Protein AF-A0ABD0P254-F1 (afdb_monomer_lite)

pLDDT: mean 80.75, std 12.48, range [49.69, 95.81]

Sequence (91 aa):
HGHIKCDLQECPPLDCLDGSIKVKNPGKCCPECTDIVAVVYSKEVNRHCVYDRQRYNHNDHWEVDECTSCSCVYGDVHCQTQRCPTLKCTS

Structure (mmCIF, N/CA/C/O backbone):
data_AF-A0ABD0P254-F1
#
_entry.id   AF-A0ABD0P254-F1
#
loop_
_atom_site.group_PDB
_atom_site.id
_atom_site.type_symbol
_atom_site.label_atom_id
_atom_site.label_alt_id
_atom_site.label_comp_id
_atom_site.label_asym_id
_atom_site.label_entity_id
_atom_site.label_seq_id
_atom_site.pdbx_PDB_ins_code
_atom_site.Cartn_x
_atom_site.Cartn_y
_atom_site.Cartn_z
_atom_site.occupancy
_atom_site.B_iso_or_equiv
_atom_site.auth_seq_id
_atom_site.auth_comp_id
_atom_site.auth_asym_id
_atom_site.auth_atom_id
_atom_site.pdbx_PDB_model_num
ATOM 1 N N . HIS A 1 1 ? 20.379 -22.698 -54.680 1.00 49.69 1 HIS A N 1
ATOM 2 C CA . HIS A 1 1 ? 21.317 -21.955 -53.814 1.00 49.69 1 HIS A CA 1
ATOM 3 C C . HIS A 1 1 ? 20.545 -20.859 -53.101 1.00 49.69 1 HIS A C 1
ATOM 5 O O . HIS A 1 1 ? 20.132 -19.918 -53.759 1.00 49.69 1 HIS A O 1
ATOM 11 N N . GLY A 1 2 ? 20.290 -21.008 -51.801 1.00 72.31 2 GLY A N 1
ATOM 12 C CA . GLY A 1 2 ? 19.673 -19.965 -50.981 1.00 72.31 2 GLY A CA 1
ATOM 13 C C . GLY A 1 2 ? 20.640 -19.581 -49.873 1.00 72.31 2 GLY A C 1
ATOM 14 O O . GLY A 1 2 ? 21.086 -20.450 -49.131 1.00 72.31 2 GLY A O 1
ATOM 15 N N . HIS A 1 3 ? 21.007 -18.308 -49.801 1.00 70.88 3 HIS A N 1
ATOM 16 C CA . HIS A 1 3 ? 21.778 -17.749 -48.696 1.00 70.88 3 HIS A CA 1
ATOM 17 C C . HIS A 1 3 ? 20.825 -16.931 -47.833 1.00 70.88 3 HIS A C 1
ATOM 19 O O . HIS A 1 3 ? 20.177 -16.006 -48.321 1.00 70.88 3 HIS A O 1
ATOM 25 N N . ILE A 1 4 ? 20.726 -17.298 -46.558 1.00 80.19 4 ILE A N 1
ATOM 26 C CA . ILE A 1 4 ? 19.920 -16.570 -45.584 1.00 80.19 4 ILE A CA 1
ATOM 27 C C . ILE A 1 4 ? 20.763 -15.398 -45.067 1.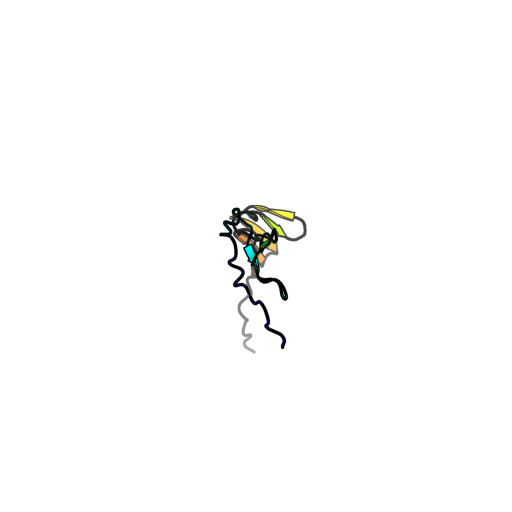00 80.19 4 ILE A C 1
ATOM 29 O O . ILE A 1 4 ? 21.784 -15.588 -44.410 1.00 80.19 4 ILE A O 1
ATOM 33 N N . LYS A 1 5 ? 20.330 -14.196 -45.454 1.00 78.06 5 LYS A N 1
ATOM 34 C CA . LYS A 1 5 ? 20.630 -12.880 -44.873 1.00 78.06 5 LYS A CA 1
ATOM 35 C C . LYS A 1 5 ? 20.168 -12.750 -43.421 1.00 78.06 5 LYS A C 1
ATOM 37 O O . LYS A 1 5 ? 18.975 -12.534 -43.251 1.00 78.06 5 LYS A O 1
ATOM 42 N N . CYS A 1 6 ? 21.030 -12.869 -42.413 1.00 77.94 6 CYS A N 1
ATOM 43 C CA . CYS A 1 6 ? 20.688 -12.448 -41.051 1.00 77.94 6 CYS A CA 1
ATOM 44 C C . CYS A 1 6 ? 21.526 -11.228 -40.680 1.00 77.94 6 CYS A C 1
ATOM 46 O O . CYS A 1 6 ? 22.752 -11.315 -40.665 1.00 77.94 6 CYS A O 1
ATOM 48 N N . ASP A 1 7 ? 20.865 -10.128 -40.348 1.00 78.12 7 ASP A N 1
ATOM 49 C CA . ASP A 1 7 ? 21.502 -8.9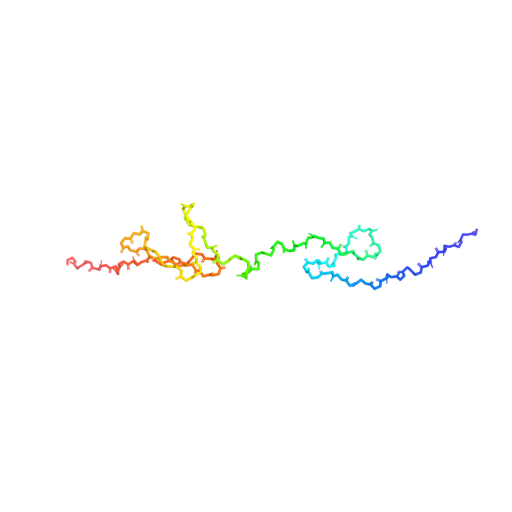37 -39.801 1.00 78.12 7 ASP A CA 1
ATOM 50 C C . ASP A 1 7 ? 21.269 -8.900 -38.288 1.00 78.12 7 ASP A C 1
ATOM 52 O O . ASP A 1 7 ? 20.175 -9.209 -37.802 1.00 78.12 7 ASP A O 1
ATOM 56 N N . LEU A 1 8 ? 22.311 -8.557 -37.526 1.00 75.62 8 LEU A N 1
ATOM 57 C CA . LEU A 1 8 ? 22.172 -8.336 -36.092 1.00 75.62 8 LEU A CA 1
ATOM 58 C C . LEU A 1 8 ? 21.424 -7.018 -35.892 1.00 75.62 8 LEU A C 1
ATOM 60 O O . LEU A 1 8 ? 21.959 -5.947 -36.165 1.00 75.62 8 LEU A O 1
ATOM 64 N N . GLN A 1 9 ? 20.187 -7.094 -35.409 1.00 80.00 9 GLN A N 1
ATOM 65 C CA . GLN A 1 9 ? 19.460 -5.900 -35.010 1.00 80.00 9 GLN A CA 1
ATOM 66 C C . GLN A 1 9 ? 19.937 -5.463 -33.624 1.00 80.00 9 GLN A C 1
ATOM 68 O O . GLN A 1 9 ? 19.558 -6.043 -32.605 1.00 80.00 9 GLN A O 1
ATOM 73 N N . GLU A 1 10 ? 20.768 -4.427 -33.592 1.00 83.00 10 GLU A N 1
ATOM 74 C CA . GLU A 1 10 ? 21.118 -3.745 -32.352 1.00 83.00 10 GLU A CA 1
ATOM 75 C C . GLU A 1 10 ? 19.934 -2.893 -31.892 1.00 83.00 10 GLU A C 1
ATOM 77 O O . GLU A 1 10 ? 19.319 -2.159 -32.670 1.00 83.00 10 GLU A O 1
ATOM 82 N N . CYS A 1 11 ? 19.575 -3.019 -30.618 1.00 83.19 11 CYS A N 1
ATOM 83 C CA . CYS A 1 11 ? 18.499 -2.217 -30.059 1.00 83.19 11 CYS A CA 1
ATOM 84 C C . CYS A 1 11 ? 19.019 -0.823 -29.700 1.00 83.19 11 CYS A C 1
ATOM 86 O O . CYS A 1 11 ? 20.105 -0.718 -29.124 1.00 83.19 11 CYS A O 1
ATOM 88 N N . PRO A 1 12 ? 18.250 0.241 -29.985 1.00 83.56 12 PRO A N 1
ATOM 89 C CA . PRO A 1 12 ? 18.624 1.582 -29.567 1.00 83.56 12 PRO A CA 1
ATOM 90 C C . PRO A 1 12 ? 18.728 1.661 -28.033 1.00 83.56 12 PRO A C 1
ATOM 92 O O . PRO A 1 12 ? 18.027 0.921 -27.327 1.00 83.56 12 PRO A O 1
ATOM 95 N N . PRO A 1 13 ? 19.586 2.548 -27.495 1.00 82.62 13 PRO A N 1
ATOM 96 C CA . PRO A 1 13 ? 19.604 2.821 -26.067 1.00 82.62 13 PRO A CA 1
ATOM 97 C C . PRO A 1 13 ? 18.223 3.333 -25.645 1.00 82.62 13 PRO A C 1
ATOM 99 O O . PRO A 1 13 ? 17.678 4.257 -26.246 1.00 82.62 13 PRO A O 1
ATOM 102 N N . LEU A 1 14 ? 17.650 2.694 -24.629 1.00 81.81 14 LEU A N 1
ATOM 103 C CA . LEU A 1 14 ? 16.367 3.068 -24.047 1.00 81.81 14 LEU A CA 1
ATOM 104 C C . LEU A 1 14 ? 16.633 3.678 -22.673 1.00 81.81 14 LEU A C 1
ATOM 106 O O . LEU A 1 14 ? 17.116 2.965 -21.790 1.00 81.81 14 LEU A O 1
ATOM 110 N N . ASP A 1 15 ? 16.296 4.953 -22.517 1.00 83.12 15 ASP A N 1
ATOM 111 C CA . ASP A 1 15 ? 16.233 5.647 -21.233 1.00 83.12 15 ASP A CA 1
ATOM 112 C C . ASP A 1 15 ? 14.749 5.864 -20.911 1.00 83.12 15 ASP A C 1
ATOM 114 O O . ASP A 1 15 ? 14.056 6.631 -21.581 1.00 83.12 15 ASP A O 1
ATOM 118 N N . CYS A 1 16 ? 14.224 5.060 -19.990 1.00 81.75 16 CYS A N 1
ATOM 119 C CA . CYS A 1 16 ? 12.815 5.097 -19.619 1.00 81.75 16 CYS A CA 1
ATOM 120 C C . CYS A 1 16 ? 12.586 6.232 -18.612 1.00 81.75 16 CYS A C 1
ATOM 122 O O . CYS A 1 16 ? 13.356 6.369 -17.664 1.00 81.75 16 CYS A O 1
ATOM 124 N N . LEU A 1 17 ? 11.525 7.024 -18.802 1.00 78.38 17 LEU A N 1
ATOM 125 C CA . LEU A 1 17 ? 11.155 8.091 -17.869 1.00 78.38 17 LEU A CA 1
ATOM 126 C C . LEU A 1 17 ? 10.828 7.501 -16.487 1.00 78.38 17 LEU A C 1
ATOM 128 O O . LEU A 1 17 ? 10.312 6.381 -16.400 1.00 78.38 17 LEU A O 1
ATOM 132 N N . ASP A 1 18 ? 11.086 8.270 -15.428 1.00 71.50 18 ASP A N 1
ATOM 133 C CA . ASP A 1 18 ? 10.790 7.903 -14.041 1.00 71.50 18 ASP A CA 1
ATOM 134 C C . ASP A 1 18 ? 9.360 7.344 -13.899 1.00 71.50 18 ASP A C 1
ATOM 136 O O . ASP A 1 18 ? 8.376 8.002 -14.245 1.00 71.50 18 ASP A O 1
ATOM 140 N N . GLY A 1 19 ? 9.251 6.091 -13.444 1.00 66.81 19 GLY A N 1
ATOM 141 C CA . GLY A 1 19 ? 7.980 5.373 -13.289 1.00 66.81 19 GLY A CA 1
ATOM 142 C C . GLY A 1 19 ? 7.588 4.423 -14.430 1.00 66.81 19 GLY A C 1
ATOM 143 O O . GLY A 1 19 ? 6.667 3.631 -14.240 1.00 66.81 19 GLY A O 1
ATOM 144 N N . SER A 1 20 ? 8.289 4.431 -15.569 1.00 76.69 20 SER A N 1
ATOM 145 C CA . SER A 1 20 ? 8.098 3.443 -16.645 1.00 76.69 20 SER A CA 1
ATOM 146 C C . SER A 1 20 ? 9.111 2.296 -16.545 1.00 76.69 20 SER A C 1
ATOM 148 O O . SER A 1 20 ? 10.268 2.496 -16.170 1.00 76.69 20 SER A O 1
ATOM 150 N N . ILE A 1 21 ? 8.683 1.069 -16.864 1.00 80.44 21 ILE A N 1
ATOM 151 C CA . ILE A 1 21 ? 9.547 -0.121 -16.787 1.00 80.44 21 ILE A CA 1
ATOM 152 C C . ILE A 1 21 ? 9.916 -0.639 -18.175 1.00 80.44 21 ILE A C 1
ATOM 154 O O . ILE A 1 21 ? 9.125 -0.594 -19.115 1.00 80.44 21 ILE A O 1
ATOM 158 N N . LYS A 1 22 ? 11.125 -1.186 -18.297 1.00 85.19 22 LYS A N 1
ATOM 159 C CA . LYS A 1 22 ? 11.616 -1.813 -19.526 1.00 85.19 22 LYS A CA 1
ATOM 160 C C . LYS A 1 22 ? 11.113 -3.253 -19.618 1.00 85.19 22 LYS A C 1
ATOM 162 O O . LYS A 1 22 ? 11.507 -4.096 -18.813 1.00 85.19 22 LYS A O 1
ATOM 167 N N . VAL A 1 23 ? 10.281 -3.555 -20.612 1.00 86.19 23 VAL A N 1
ATOM 168 C CA . VAL A 1 23 ? 9.685 -4.887 -20.806 1.00 86.19 23 VAL A CA 1
ATOM 169 C C . VAL A 1 23 ? 10.129 -5.486 -22.137 1.00 86.19 23 VAL A C 1
ATOM 171 O O . VAL A 1 23 ? 10.219 -4.799 -23.149 1.00 86.19 23 VAL A O 1
ATOM 174 N N . LYS A 1 24 ? 10.433 -6.791 -22.138 1.00 86.31 24 LYS A N 1
ATOM 175 C CA . LYS A 1 24 ? 10.735 -7.563 -23.350 1.00 86.31 24 LYS A CA 1
ATOM 176 C C . LYS A 1 24 ? 9.522 -8.402 -23.740 1.00 86.31 24 LYS A C 1
ATOM 178 O O . LYS A 1 24 ? 9.255 -9.434 -23.127 1.00 86.31 24 LYS A O 1
ATOM 183 N N . ASN A 1 25 ? 8.799 -7.966 -24.763 1.00 83.81 25 ASN A N 1
ATOM 184 C CA . ASN A 1 25 ? 7.607 -8.660 -25.237 1.00 83.81 25 ASN A CA 1
ATOM 185 C C . ASN A 1 25 ? 7.966 -9.919 -26.052 1.00 83.81 25 ASN A C 1
ATOM 187 O O . ASN A 1 25 ? 8.912 -9.894 -26.847 1.00 83.81 25 ASN A O 1
ATOM 191 N N . PRO A 1 26 ? 7.205 -11.022 -25.913 1.00 85.44 26 PRO A N 1
ATOM 192 C CA . PRO A 1 26 ? 7.384 -12.208 -26.745 1.00 85.44 26 PRO A CA 1
ATOM 193 C C . PRO A 1 26 ? 7.253 -11.861 -28.234 1.00 85.44 26 PRO A C 1
ATOM 195 O O . PRO A 1 26 ? 6.302 -11.200 -28.642 1.00 85.44 26 PRO A O 1
ATOM 198 N N . GLY A 1 27 ? 8.212 -12.297 -29.052 1.00 83.88 27 GLY A N 1
ATOM 199 C CA . GLY A 1 27 ? 8.212 -12.043 -30.499 1.00 83.88 27 GLY A CA 1
ATOM 200 C C . GLY A 1 27 ? 8.763 -10.677 -30.931 1.00 83.88 27 GLY A C 1
ATOM 201 O O . GLY A 1 27 ? 8.894 -10.440 -32.130 1.00 83.88 27 GLY A O 1
ATOM 202 N N . LYS A 1 28 ? 9.140 -9.794 -29.997 1.00 82.75 28 LYS A N 1
ATOM 203 C CA . LYS A 1 28 ? 9.873 -8.556 -30.300 1.00 82.75 28 LYS A CA 1
ATOM 204 C C . LYS A 1 28 ? 11.367 -8.744 -30.041 1.00 82.75 28 LYS A C 1
ATOM 206 O O . LYS A 1 28 ? 11.772 -9.327 -29.037 1.00 82.75 28 LYS A O 1
ATOM 211 N N . CYS A 1 29 ? 12.193 -8.232 -30.953 1.00 84.94 29 CYS A N 1
ATOM 212 C CA . CYS A 1 29 ? 13.648 -8.258 -30.785 1.00 84.94 29 CYS A CA 1
ATOM 213 C C . CYS A 1 29 ? 14.093 -7.305 -29.668 1.00 84.94 29 CYS A C 1
ATOM 215 O O . CYS A 1 29 ? 14.947 -7.659 -28.854 1.00 84.94 29 CYS A O 1
ATOM 217 N N . CYS A 1 30 ? 13.479 -6.119 -29.610 1.00 86.94 30 CYS A N 1
ATOM 218 C CA . CYS A 1 30 ? 13.879 -5.056 -28.702 1.00 86.94 30 CYS A CA 1
ATOM 219 C C . CYS A 1 30 ? 12.898 -4.863 -27.545 1.00 86.94 30 CYS A C 1
ATOM 221 O O . CYS A 1 30 ? 11.693 -5.034 -27.733 1.00 86.94 30 CYS A O 1
ATOM 223 N N . PRO A 1 31 ? 13.417 -4.536 -26.349 1.00 87.00 31 PRO A N 1
ATOM 224 C CA . PRO A 1 31 ? 12.597 -4.150 -25.214 1.00 87.00 31 PRO A CA 1
ATOM 225 C C . PRO A 1 31 ? 12.004 -2.753 -25.424 1.00 87.00 31 PRO A C 1
ATOM 227 O O . PRO A 1 31 ? 12.619 -1.911 -26.077 1.00 87.00 31 PRO A O 1
ATOM 230 N N . GLU A 1 32 ? 10.849 -2.505 -24.821 1.00 88.00 32 GLU A N 1
ATOM 231 C CA . GLU A 1 32 ? 10.108 -1.244 -24.907 1.00 88.00 32 GLU A CA 1
ATOM 232 C C . GLU A 1 32 ? 9.843 -0.722 -23.481 1.00 88.00 32 GLU A C 1
ATOM 234 O O . GLU A 1 32 ? 9.683 -1.517 -22.547 1.00 88.00 32 GLU A O 1
ATOM 239 N N . CYS A 1 33 ? 9.847 0.601 -23.282 1.00 86.12 33 CYS A N 1
ATOM 240 C CA . CYS A 1 33 ? 9.361 1.184 -22.030 1.00 86.12 33 CYS A CA 1
ATOM 241 C C . CYS A 1 33 ? 7.839 1.070 -22.041 1.00 86.12 33 CYS A C 1
ATOM 243 O O . CYS A 1 33 ? 7.204 1.409 -23.038 1.00 86.12 33 CYS A O 1
ATOM 245 N N . THR A 1 34 ? 7.256 0.588 -20.954 1.00 76.25 34 THR A N 1
ATOM 246 C CA . THR A 1 34 ? 5.807 0.537 -20.809 1.00 76.25 34 THR A CA 1
ATOM 247 C C . THR A 1 34 ? 5.364 1.461 -19.690 1.00 76.25 34 THR A C 1
ATOM 249 O O . THR A 1 34 ? 5.957 1.477 -18.608 1.00 76.25 34 THR A O 1
ATOM 252 N N . ASP A 1 35 ? 4.275 2.182 -19.952 1.00 67.31 35 ASP A N 1
ATOM 253 C CA . ASP A 1 35 ? 3.508 2.951 -18.973 1.00 67.31 35 ASP A CA 1
ATOM 254 C C . ASP A 1 35 ? 2.723 2.044 -18.021 1.00 67.31 35 ASP A C 1
ATOM 256 O O . ASP A 1 35 ? 1.794 2.497 -17.351 1.00 67.31 35 ASP A O 1
ATOM 260 N N . ILE A 1 36 ? 3.095 0.761 -17.902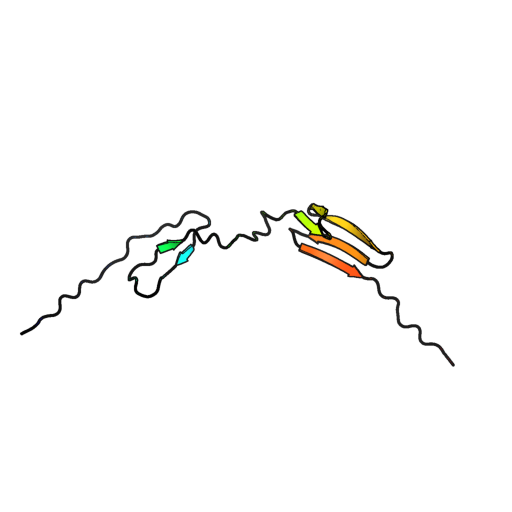 1.00 62.00 36 ILE A N 1
ATOM 261 C CA . ILE A 1 36 ? 2.908 0.049 -16.642 1.00 62.00 36 ILE A CA 1
ATOM 262 C C . ILE A 1 36 ? 3.821 0.761 -15.643 1.00 62.00 36 ILE A C 1
ATOM 264 O O . ILE A 1 36 ? 4.883 0.275 -15.259 1.00 62.00 36 ILE A O 1
ATOM 268 N N . VAL A 1 37 ? 3.355 1.938 -15.215 1.00 56.69 37 VAL A N 1
ATOM 269 C CA . VAL A 1 37 ? 3.427 2.385 -13.844 1.00 56.69 37 VAL A CA 1
ATOM 270 C C . VAL A 1 37 ? 3.149 1.104 -13.087 1.00 56.69 37 VAL A C 1
ATOM 272 O O . VAL A 1 37 ? 2.024 0.598 -13.117 1.00 56.69 37 VAL A O 1
ATOM 275 N N . ALA A 1 38 ? 4.189 0.479 -12.528 1.00 53.59 38 ALA A N 1
ATOM 276 C CA . ALA A 1 38 ? 3.991 -0.408 -11.399 1.00 53.59 38 ALA A CA 1
ATOM 277 C C . ALA A 1 38 ? 3.078 0.421 -10.529 1.00 53.59 38 ALA A C 1
ATOM 279 O O . ALA A 1 38 ? 3.571 1.449 -10.090 1.00 53.59 38 ALA A O 1
ATOM 280 N N . VAL A 1 39 ? 1.764 0.138 -10.497 1.00 51.06 39 VAL A N 1
ATOM 281 C CA . VAL A 1 39 ? 0.780 0.997 -9.841 1.00 51.06 39 VAL A CA 1
ATOM 282 C C . VAL A 1 39 ? 1.409 1.217 -8.510 1.00 51.06 39 VAL A C 1
ATOM 284 O O . VAL A 1 39 ? 1.587 0.249 -7.763 1.00 51.06 39 VAL A O 1
ATOM 287 N N . VAL A 1 40 ? 1.953 2.417 -8.335 1.00 52.25 40 VAL A N 1
ATOM 288 C CA . VAL A 1 40 ? 2.869 2.598 -7.250 1.00 52.25 40 VAL A CA 1
ATOM 289 C C . VAL A 1 40 ? 1.838 2.754 -6.149 1.00 52.25 40 VAL A C 1
ATOM 291 O O . VAL A 1 40 ? 1.367 3.841 -5.841 1.00 52.25 40 VAL A O 1
ATOM 294 N N . TYR A 1 41 ? 1.505 1.638 -5.510 1.00 49.69 41 TYR A N 1
ATOM 295 C CA . TYR A 1 41 ? 1.435 1.579 -4.071 1.00 49.69 41 TYR A CA 1
ATOM 296 C C . TYR A 1 41 ? 2.831 1.974 -3.557 1.00 49.69 41 TYR A C 1
ATOM 298 O O . TYR A 1 41 ? 3.473 1.244 -2.808 1.00 49.69 41 TYR A O 1
ATOM 306 N N . SER A 1 42 ? 3.365 3.119 -4.009 1.00 51.69 42 SER A N 1
ATOM 307 C CA . SER A 1 42 ? 4.450 3.793 -3.358 1.00 51.69 42 SER A CA 1
ATOM 308 C C . SER A 1 42 ? 3.787 4.160 -2.071 1.00 51.69 42 SER A C 1
ATOM 310 O O . SER A 1 42 ? 2.851 4.960 -2.000 1.00 51.69 42 SER A O 1
ATOM 312 N N . LYS A 1 43 ? 4.294 3.513 -1.042 1.00 50.75 43 LYS A N 1
ATOM 313 C CA . LYS A 1 43 ? 4.123 3.869 0.350 1.00 50.75 43 LYS A CA 1
ATOM 314 C C . LYS A 1 43 ? 4.167 5.398 0.581 1.00 50.75 43 LYS A C 1
ATOM 316 O O . LYS A 1 43 ? 3.589 5.896 1.535 1.00 50.75 43 LYS A O 1
ATOM 321 N N . GLU A 1 44 ? 4.808 6.147 -0.319 1.00 53.84 44 GLU A N 1
ATOM 322 C CA . GLU A 1 44 ? 4.890 7.611 -0.357 1.00 53.84 44 GLU A CA 1
ATOM 323 C C . GLU A 1 44 ? 3.620 8.339 -0.853 1.00 53.84 44 GLU A C 1
ATOM 325 O O . GLU A 1 44 ? 3.327 9.440 -0.380 1.00 53.84 44 GLU A O 1
ATOM 330 N N . VAL A 1 45 ? 2.842 7.755 -1.775 1.00 57.09 45 VAL A N 1
ATOM 331 C CA . VAL A 1 45 ? 1.611 8.368 -2.319 1.00 57.09 45 VAL A CA 1
ATOM 332 C C . VAL A 1 45 ? 0.410 8.052 -1.434 1.00 57.09 45 VAL A C 1
ATOM 334 O O . VAL A 1 45 ? -0.424 8.927 -1.182 1.00 57.09 45 VAL A O 1
ATOM 337 N N . ASN A 1 46 ? 0.332 6.834 -0.894 1.00 64.19 46 ASN A N 1
ATOM 338 C CA . ASN A 1 46 ? -0.791 6.441 -0.052 1.00 64.19 46 ASN A CA 1
ATOM 339 C C . ASN A 1 46 ? -0.554 6.791 1.425 1.00 64.19 46 ASN A C 1
ATOM 341 O O . ASN A 1 46 ? -0.426 5.929 2.282 1.00 64.19 46 ASN A O 1
ATOM 345 N N . ARG A 1 47 ? -0.492 8.091 1.739 1.00 76.44 47 ARG A N 1
ATOM 346 C CA . ARG A 1 47 ? -0.378 8.581 3.128 1.00 76.44 47 ARG A CA 1
ATOM 347 C C . ARG A 1 47 ? -1.654 8.416 3.960 1.00 76.44 47 ARG A C 1
ATOM 349 O O . ARG A 1 47 ? -1.651 8.798 5.125 1.00 76.44 47 ARG A O 1
ATOM 356 N N . HIS A 1 48 ? -2.731 7.892 3.382 1.00 86.06 48 HIS A N 1
ATOM 357 C CA . HIS A 1 48 ? -4.036 7.842 4.028 1.00 86.06 48 HIS A CA 1
ATOM 358 C C . HIS A 1 48 ? -4.573 6.419 4.013 1.00 86.06 48 HIS A C 1
ATOM 360 O O . HIS A 1 48 ? -4.587 5.762 2.981 1.00 86.06 48 HIS A O 1
ATOM 366 N N . CYS A 1 49 ? -5.071 5.955 5.144 1.00 90.19 49 CYS A N 1
ATOM 367 C CA . CYS A 1 49 ? -5.753 4.681 5.232 1.00 90.19 49 CYS A CA 1
ATOM 368 C C . CYS A 1 49 ? -7.248 4.866 4.981 1.00 90.19 49 CYS A C 1
ATOM 370 O O . CYS A 1 49 ? -7.813 5.929 5.251 1.00 90.19 49 CYS A O 1
ATOM 372 N N . VAL A 1 50 ? -7.902 3.818 4.485 1.00 90.62 50 VAL A N 1
ATOM 373 C CA . VAL A 1 50 ? -9.363 3.761 4.409 1.00 90.62 50 VAL A CA 1
ATOM 374 C C . VAL A 1 50 ? -9.835 2.599 5.266 1.00 90.62 50 VAL A C 1
ATOM 376 O O . VAL A 1 50 ? -9.545 1.448 4.956 1.00 90.62 50 VAL A O 1
ATOM 379 N N . TYR A 1 51 ? -10.568 2.909 6.330 1.00 90.62 51 TYR A N 1
ATOM 380 C CA . TYR A 1 51 ? -11.183 1.929 7.218 1.00 90.62 51 TYR A CA 1
ATOM 381 C C . TYR A 1 51 ? -12.672 2.247 7.341 1.00 90.62 51 TYR A C 1
ATOM 383 O O . TYR A 1 51 ? -13.042 3.395 7.558 1.00 90.62 51 TYR A O 1
ATOM 391 N N . ASP A 1 52 ? -13.522 1.246 7.112 1.00 90.81 52 ASP A N 1
ATOM 392 C CA . ASP A 1 52 ? -14.988 1.376 7.090 1.00 90.81 52 ASP A CA 1
ATOM 393 C C . ASP A 1 52 ? -15.517 2.584 6.284 1.00 90.81 52 ASP A C 1
ATOM 395 O O . ASP A 1 52 ? -16.357 3.363 6.724 1.00 90.81 52 ASP A O 1
ATOM 399 N N . ARG A 1 53 ? -14.986 2.772 5.065 1.00 90.81 53 ARG A N 1
ATOM 400 C CA . ARG A 1 53 ? -15.289 3.912 4.164 1.00 90.81 53 ARG A CA 1
ATOM 401 C C . ARG A 1 53 ? -14.879 5.291 4.699 1.00 90.81 53 ARG A C 1
ATOM 403 O O . ARG A 1 53 ? -15.096 6.288 4.009 1.00 90.81 53 ARG A O 1
ATOM 410 N N . GLN A 1 54 ? -14.228 5.358 5.855 1.00 90.94 54 GLN A N 1
ATOM 411 C CA . GLN A 1 54 ? -13.676 6.575 6.429 1.00 90.94 54 GLN A CA 1
ATOM 412 C C . GLN A 1 54 ? -12.175 6.682 6.145 1.00 90.94 54 GLN A C 1
ATOM 414 O O . GLN A 1 54 ? -11.455 5.686 6.095 1.00 90.94 54 GLN A O 1
ATOM 419 N N . ARG A 1 55 ? -11.708 7.909 5.899 1.00 91.19 55 ARG A N 1
ATOM 420 C CA . ARG A 1 55 ? -10.300 8.207 5.610 1.00 91.19 55 ARG A CA 1
ATOM 421 C C . ARG A 1 55 ? -9.578 8.615 6.890 1.00 91.19 55 ARG A C 1
ATOM 423 O O . ARG A 1 55 ? -10.076 9.475 7.610 1.00 91.19 55 ARG A O 1
ATOM 430 N N . TYR A 1 56 ? -8.399 8.043 7.098 1.00 90.88 56 TYR A N 1
ATOM 431 C CA . TYR A 1 56 ? -7.496 8.323 8.213 1.00 90.88 56 TYR A CA 1
ATOM 432 C C . TYR A 1 56 ? -6.137 8.751 7.662 1.00 90.88 56 TYR A C 1
ATOM 434 O O . TYR A 1 56 ? -5.658 8.176 6.687 1.00 90.88 56 TYR A O 1
ATOM 442 N N . ASN A 1 57 ? -5.518 9.766 8.250 1.00 90.75 57 ASN A N 1
ATOM 443 C CA . ASN A 1 57 ? -4.180 10.215 7.884 1.00 90.75 57 ASN A CA 1
ATOM 444 C C . ASN A 1 57 ? -3.111 9.305 8.489 1.00 90.75 57 ASN A C 1
ATOM 446 O O . ASN A 1 57 ? -3.347 8.570 9.445 1.00 90.75 57 ASN A O 1
ATOM 450 N N . HIS A 1 58 ? -1.898 9.390 7.954 1.00 88.00 58 HIS A N 1
ATOM 451 C CA . HIS A 1 58 ? -0.742 8.764 8.574 1.00 88.00 58 HIS A CA 1
ATOM 452 C C . HIS A 1 58 ? -0.586 9.228 10.030 1.00 88.00 58 HIS A C 1
ATOM 454 O O . HIS A 1 58 ? -0.628 10.426 10.303 1.00 88.00 58 HIS A O 1
ATOM 460 N N . ASN A 1 59 ? -0.367 8.268 10.928 1.00 89.62 59 ASN A N 1
ATOM 461 C CA . ASN A 1 59 ? -0.293 8.421 12.382 1.00 89.62 59 ASN A CA 1
ATOM 462 C C . ASN A 1 59 ? -1.629 8.698 13.076 1.00 89.62 59 ASN A C 1
ATOM 464 O O . ASN A 1 59 ? -1.635 8.898 14.293 1.00 89.62 59 ASN A O 1
ATOM 468 N N . ASP A 1 60 ? -2.755 8.642 12.366 1.00 93.75 60 ASP A N 1
ATOM 469 C CA . ASP A 1 60 ? -4.053 8.626 13.029 1.00 93.75 60 ASP A CA 1
ATOM 470 C C . ASP A 1 60 ? -4.230 7.305 13.784 1.00 93.75 60 ASP A C 1
ATOM 472 O O . ASP A 1 60 ? -3.846 6.233 13.306 1.00 93.75 60 ASP A O 1
ATOM 476 N N . HIS A 1 61 ? -4.821 7.411 14.972 1.00 94.75 61 HIS A N 1
ATOM 477 C CA . HIS A 1 61 ? -5.184 6.296 15.837 1.00 94.75 61 HIS A CA 1
ATOM 478 C C . HIS A 1 61 ? -6.672 6.405 16.157 1.00 94.75 61 HIS A C 1
ATOM 480 O O . HIS A 1 61 ? -7.169 7.502 16.418 1.00 94.75 61 HIS A O 1
ATOM 486 N N . TRP A 1 62 ? -7.382 5.282 16.132 1.00 94.88 62 TRP A N 1
ATOM 487 C CA . TRP A 1 62 ? -8.802 5.232 16.468 1.00 94.88 62 TRP A CA 1
ATOM 488 C C . TRP A 1 62 ? -9.149 3.939 17.198 1.00 94.88 62 TRP A C 1
ATOM 490 O O . TRP A 1 62 ? -8.495 2.911 17.023 1.00 94.88 62 TRP A O 1
ATOM 500 N N . GLU A 1 63 ? -10.192 4.000 18.018 1.00 94.25 63 GLU A N 1
ATOM 501 C CA . GLU A 1 63 ? -10.751 2.833 18.694 1.00 94.25 63 GLU A CA 1
ATOM 502 C C . GLU A 1 63 ? -11.939 2.311 17.889 1.00 94.25 63 GLU A C 1
ATOM 504 O O . GLU A 1 63 ? -12.822 3.074 17.493 1.00 94.25 63 GLU A O 1
ATOM 509 N N . VAL A 1 64 ? -11.925 1.011 17.600 1.00 92.69 64 VAL A N 1
ATOM 510 C CA . VAL A 1 64 ? -13.026 0.317 16.919 1.00 92.69 64 VAL A CA 1
ATOM 511 C C . VAL A 1 64 ? -14.049 -0.158 17.946 1.00 92.69 64 VAL A C 1
ATOM 513 O O . VAL A 1 64 ? -15.251 -0.033 17.728 1.00 92.69 64 VAL A O 1
ATOM 516 N N . ASP A 1 65 ? -13.562 -0.674 19.073 1.00 90.50 65 ASP A N 1
ATOM 517 C CA . ASP A 1 65 ? -14.349 -1.135 20.213 1.00 90.50 65 ASP A CA 1
ATOM 518 C C . ASP A 1 65 ? -13.492 -1.084 21.493 1.00 90.50 65 ASP A C 1
ATOM 520 O O . ASP A 1 65 ? -12.305 -0.767 21.431 1.00 90.50 65 ASP A O 1
ATOM 524 N N . GLU A 1 66 ? -14.075 -1.416 22.651 1.00 88.88 66 GLU A N 1
ATOM 525 C CA . GLU A 1 66 ? -13.409 -1.369 23.970 1.00 88.88 66 GLU A CA 1
ATOM 526 C C . GLU A 1 66 ? -12.130 -2.221 24.066 1.00 88.88 66 GLU A C 1
ATOM 528 O O . GLU A 1 66 ? -11.329 -2.056 24.987 1.00 88.88 66 GLU A O 1
ATOM 533 N N . CYS A 1 67 ? -11.942 -3.167 23.147 1.00 90.62 67 CYS A N 1
ATOM 534 C CA . CYS A 1 67 ? -10.795 -4.061 23.110 1.00 90.62 67 CYS A CA 1
ATOM 535 C C . CYS A 1 67 ? -9.909 -3.839 21.879 1.00 90.62 67 CYS A C 1
ATOM 537 O O . CYS A 1 67 ? -8.770 -4.304 21.891 1.00 90.62 67 CYS A O 1
ATOM 539 N N . THR A 1 68 ? -10.381 -3.157 20.834 1.00 92.81 68 THR A N 1
ATOM 540 C CA . THR A 1 68 ? -9.687 -3.036 19.546 1.00 92.81 68 T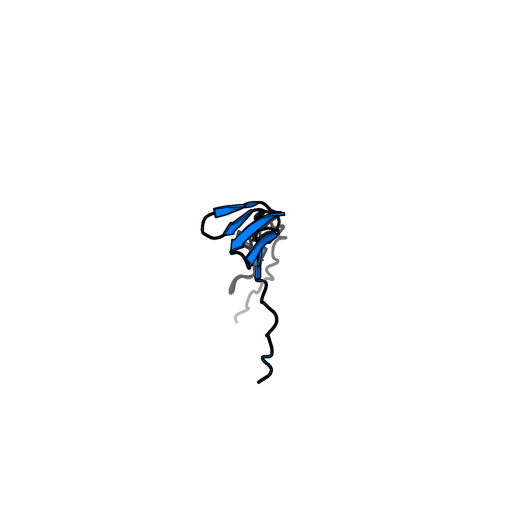HR A CA 1
ATOM 541 C C . THR A 1 68 ? -9.295 -1.596 19.242 1.00 92.81 68 THR A C 1
ATOM 543 O O . THR A 1 68 ? -10.147 -0.741 18.999 1.00 92.81 68 THR A O 1
ATOM 546 N N . SER A 1 69 ? -7.990 -1.354 19.142 1.00 94.69 69 SER A N 1
ATOM 547 C CA . SER A 1 69 ? -7.421 -0.090 18.672 1.00 94.69 69 SER A CA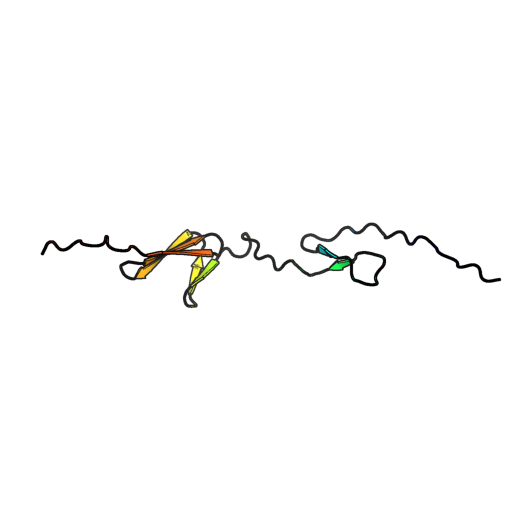 1
ATOM 548 C C . SER A 1 69 ? -6.722 -0.277 17.328 1.00 94.69 69 SER A C 1
ATOM 550 O O . SER A 1 69 ? -6.126 -1.322 17.066 1.00 94.69 69 SER A O 1
ATOM 552 N N . CYS A 1 70 ? -6.799 0.725 16.456 1.00 95.81 70 CYS A N 1
ATOM 553 C CA . CYS A 1 70 ? -6.183 0.713 15.135 1.00 95.81 70 CYS A CA 1
ATOM 554 C C . CYS A 1 70 ? -5.347 1.973 14.895 1.00 95.81 70 CYS A C 1
ATOM 556 O O . CYS A 1 70 ? -5.620 3.034 15.459 1.00 95.81 70 CYS A O 1
ATOM 558 N N . SER A 1 71 ? -4.336 1.864 14.034 1.00 95.31 71 SER A N 1
ATOM 559 C CA . SER A 1 71 ? -3.503 2.983 13.598 1.00 95.31 71 SER A CA 1
ATOM 560 C C . SER A 1 71 ? -3.199 2.931 12.103 1.00 95.31 71 SER A C 1
ATOM 562 O O . SER A 1 71 ? -3.173 1.862 11.491 1.00 95.31 71 SER A O 1
ATOM 564 N N . CYS A 1 72 ? -2.981 4.101 11.500 1.00 92.88 72 CYS A N 1
ATOM 565 C CA . CYS A 1 72 ? -2.649 4.224 10.084 1.00 92.88 72 CYS A CA 1
ATOM 566 C C . CYS A 1 72 ? -1.147 4.454 9.864 1.00 92.88 72 CYS A C 1
ATOM 568 O O . CYS A 1 72 ? -0.591 5.501 10.214 1.00 92.88 72 CYS A O 1
ATOM 570 N N . VAL A 1 73 ? -0.483 3.504 9.207 1.00 89.94 73 VAL A N 1
ATOM 571 C CA . VAL A 1 73 ? 0.962 3.528 8.956 1.00 89.94 73 VAL A CA 1
ATOM 572 C C . VAL A 1 73 ? 1.212 3.466 7.451 1.00 89.94 73 VAL A C 1
ATOM 574 O O . VAL A 1 73 ? 1.190 2.402 6.847 1.00 89.94 73 VAL A O 1
ATOM 577 N N . TYR A 1 74 ? 1.463 4.625 6.833 1.00 84.19 74 TYR A N 1
ATOM 578 C CA . TYR A 1 74 ? 1.747 4.761 5.398 1.00 84.19 74 TYR A CA 1
ATOM 579 C C . TYR A 1 74 ? 0.735 4.050 4.476 1.00 84.19 74 TYR A C 1
ATOM 581 O O . TYR A 1 74 ? 1.124 3.343 3.546 1.00 84.19 74 TYR A O 1
ATOM 589 N N . GLY A 1 75 ? -0.559 4.224 4.760 1.00 84.69 75 GLY A N 1
ATOM 590 C CA . GLY A 1 75 ? -1.644 3.648 3.959 1.00 84.69 75 GLY A CA 1
ATOM 591 C C . GLY A 1 75 ? -2.068 2.244 4.385 1.00 84.69 75 GLY A C 1
ATOM 592 O O . GLY A 1 75 ? -3.059 1.739 3.861 1.00 84.69 75 GLY A O 1
ATOM 593 N N . ASP A 1 76 ? -1.374 1.650 5.358 1.00 87.44 76 ASP A N 1
ATOM 594 C CA . ASP A 1 76 ? -1.703 0.351 5.941 1.00 87.44 76 ASP A CA 1
ATOM 595 C C . ASP A 1 76 ? -2.379 0.508 7.313 1.00 87.44 76 ASP A C 1
ATOM 597 O O . ASP A 1 76 ? -1.970 1.336 8.134 1.00 87.44 76 ASP A O 1
ATOM 601 N N . VAL A 1 77 ? -3.434 -0.271 7.561 1.00 92.56 77 VAL A N 1
ATOM 602 C CA . VAL A 1 77 ? -4.210 -0.225 8.810 1.00 92.56 77 VAL A CA 1
ATOM 603 C C . VAL A 1 77 ? -3.711 -1.312 9.753 1.00 92.56 77 VAL A C 1
ATOM 605 O O . VAL A 1 77 ? -3.869 -2.501 9.487 1.00 92.56 77 VAL A O 1
ATOM 608 N N . HIS A 1 78 ? -3.165 -0.907 10.896 1.00 94.25 78 HIS A N 1
ATOM 609 C CA . HIS A 1 78 ? -2.662 -1.806 11.928 1.00 94.25 78 HIS A CA 1
ATOM 610 C C . HIS A 1 78 ? -3.624 -1.842 13.113 1.00 94.25 78 HIS A C 1
ATOM 612 O O . HIS A 1 78 ? -3.686 -0.883 13.872 1.00 94.25 78 HIS A O 1
ATOM 618 N N . CYS A 1 79 ? -4.344 -2.950 13.298 1.00 93.81 79 CYS A N 1
ATOM 619 C CA . CYS A 1 79 ? -5.271 -3.127 14.416 1.00 93.81 79 CYS A CA 1
ATOM 620 C C . CYS A 1 79 ? -4.753 -4.130 15.449 1.00 93.81 79 CYS A C 1
ATOM 622 O O . CYS A 1 79 ? -4.256 -5.205 15.102 1.00 93.81 79 CYS A O 1
ATOM 624 N N . GLN A 1 80 ? -4.923 -3.799 16.725 1.00 92.88 80 GLN A N 1
ATOM 625 C CA . GLN A 1 80 ? -4.621 -4.653 17.861 1.00 92.88 80 GLN A CA 1
ATOM 626 C C . GLN A 1 80 ? -5.872 -4.830 18.720 1.00 92.88 80 GLN A C 1
ATOM 628 O O . GLN A 1 80 ? -6.393 -3.876 19.286 1.00 92.88 80 GLN A O 1
ATOM 633 N N . THR A 1 81 ? -6.311 -6.080 18.860 1.00 93.12 81 THR A N 1
ATOM 634 C CA . THR A 1 81 ? -7.372 -6.453 19.799 1.00 93.12 81 THR A CA 1
ATOM 635 C C . THR A 1 81 ? -6.756 -7.032 21.065 1.00 93.12 81 THR A C 1
ATOM 637 O O . THR A 1 81 ? -6.087 -8.071 21.031 1.00 93.12 81 THR A O 1
ATOM 640 N N . GLN A 1 82 ? -6.995 -6.375 22.194 1.00 89.31 82 GLN A N 1
ATOM 641 C CA . GLN A 1 82 ? -6.667 -6.873 23.519 1.00 89.31 82 GLN A CA 1
ATOM 642 C C . GLN A 1 82 ? -7.553 -8.079 23.829 1.00 89.31 82 GLN A C 1
ATOM 644 O O . GLN A 1 82 ? -8.777 -7.993 23.854 1.00 89.31 82 GLN A O 1
ATOM 649 N N . ARG A 1 83 ? -6.926 -9.235 24.056 1.00 83.00 83 ARG A N 1
ATOM 650 C CA . ARG A 1 83 ? -7.622 -10.427 24.548 1.00 83.00 83 ARG A CA 1
ATOM 651 C C . ARG A 1 83 ? -7.382 -10.558 26.039 1.00 83.00 83 ARG A C 1
ATOM 653 O O . ARG A 1 83 ? -6.243 -10.452 26.493 1.00 83.00 83 ARG A O 1
ATOM 660 N N . CYS A 1 84 ? -8.439 -10.838 26.790 1.00 79.19 84 CYS A N 1
ATOM 661 C CA . CYS A 1 84 ? -8.306 -11.142 28.205 1.00 79.19 84 CYS A CA 1
ATOM 662 C C . CYS A 1 84 ? -7.497 -12.440 28.396 1.00 79.19 84 CYS A C 1
ATOM 664 O O . CYS A 1 84 ? -7.667 -13.390 27.621 1.00 79.19 84 CYS A O 1
ATOM 666 N N . PRO A 1 85 ? -6.635 -12.517 29.425 1.00 79.38 85 PRO A N 1
ATOM 667 C CA . PRO A 1 85 ? -5.972 -13.762 29.779 1.00 79.38 85 PRO A CA 1
ATOM 668 C C . PRO A 1 85 ? -7.013 -14.830 30.129 1.00 79.38 85 PRO A C 1
ATOM 670 O O . PRO A 1 85 ? -8.041 -14.544 30.744 1.00 79.38 85 PRO A O 1
ATOM 673 N N . THR A 1 86 ? -6.745 -16.078 29.742 1.00 76.69 86 THR A N 1
ATOM 674 C CA . THR A 1 86 ? -7.623 -17.207 30.059 1.00 76.69 86 THR A CA 1
ATOM 675 C C . THR A 1 86 ? -7.697 -17.386 31.572 1.00 76.69 86 THR A C 1
ATOM 677 O O . THR A 1 86 ? -6.721 -17.814 32.197 1.00 76.69 86 THR A O 1
ATOM 680 N N . LEU A 1 87 ? -8.846 -17.069 32.164 1.00 79.12 87 LEU A N 1
ATOM 681 C CA . LEU A 1 87 ? -9.112 -17.354 33.567 1.00 79.12 87 LEU A CA 1
ATOM 682 C C . LEU A 1 87 ? -9.201 -18.873 33.744 1.00 79.12 87 LEU A C 1
ATOM 684 O O . LEU A 1 87 ? -10.061 -19.529 33.159 1.00 79.12 87 LEU A O 1
ATOM 688 N N . LYS A 1 88 ? -8.293 -19.445 34.539 1.00 77.56 88 LYS A N 1
ATOM 689 C CA . LYS A 1 88 ? -8.421 -20.827 35.008 1.00 77.56 88 LYS A CA 1
ATOM 690 C C . LYS A 1 88 ? -9.333 -20.816 36.230 1.00 77.56 88 LYS A C 1
ATOM 692 O O . LYS A 1 88 ? -8.932 -20.331 37.283 1.00 77.56 88 LYS A O 1
ATOM 697 N N . CYS A 1 89 ? -10.555 -21.316 36.085 1.00 75.62 89 CYS A N 1
ATOM 698 C CA . CYS A 1 89 ? -11.441 -21.544 37.221 1.00 75.62 89 CYS A CA 1
ATOM 699 C C . CYS A 1 89 ? -10.919 -22.737 38.035 1.00 75.62 89 CYS A C 1
ATOM 701 O O . CYS A 1 89 ? -10.689 -23.809 37.476 1.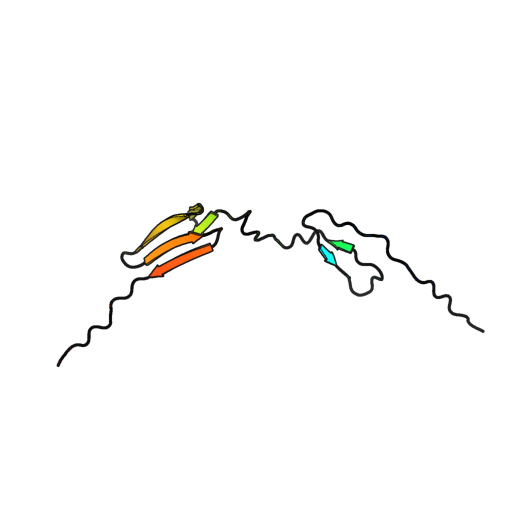00 75.62 89 CYS A O 1
ATOM 703 N N . THR A 1 90 ? -10.734 -22.555 39.341 1.00 70.81 90 THR A N 1
ATOM 704 C CA . THR A 1 90 ? -10.506 -23.666 40.273 1.00 70.81 90 THR A CA 1
ATOM 705 C C . THR A 1 90 ? -11.872 -24.215 40.669 1.00 70.81 90 THR A C 1
ATOM 707 O O . THR A 1 90 ? -12.695 -23.466 41.194 1.00 70.81 90 THR A O 1
ATOM 710 N N . SER A 1 91 ? -12.118 -25.483 40.332 1.00 67.38 91 SER A N 1
ATOM 711 C CA . SER A 1 91 ? -13.297 -26.235 40.776 1.00 67.38 91 SER A CA 1
ATOM 712 C C . SER A 1 91 ? -13.204 -26.618 42.247 1.00 67.38 91 SER A C 1
ATOM 714 O O . SER A 1 91 ? -12.070 -26.686 42.772 1.00 67.38 91 SER A O 1
#

Organism: Cirrhinus mrigala (NCBI:txid683832)

Radius of gyration: 27.08 Å; chains: 1; bounding box: 38×36×95 Å

Foldseek 3Di:
DDDDDDDDDDEPDDDAPPQWDWDDDPPDPGTDTDNPSVVPPVLVVQQWEADPNDIHGAQDKDAPDPFKIWGDHSHDIRIDGHDDPDDDDDD

Secondary structure (DSSP, 8-state):
---------PPPP--PPTT-EEE--TT-SS-EEE--------TTT--EEEETTEEEETT-EEEEETTEEEEEETTEEEEEEPPPP------

InterPro domains:
  IPR001007 VWFC domain [PF00093] (49-90)
  IPR052624 Cysteine-rich motor neuron 1 [PTHR46439] (29-90)